Protein AF-A0A921FAZ0-F1 (afdb_monomer_lite)

Foldseek 3Di:
DDDPDDDPPDDFDWDADPPPRDIDGPPDAPDPPPNHGDDDDPDDDPDDDDDDDDPPDPVPPPPVVLVVLLVVLCPDDLVVQDDLLSLVSNCLSVVHDLVVSQVSDPVSVPDDPVVNVVVCVVSCVVCVVSRD

Sequence (132 aa):
DSKKKDRPADLISLTSCPHCFAVIESGSNPCPLCNFEIVVEDKDLEVVDANLNKIDQMSFKTDYRAIQLKKEYAKKEVSELKTLEDFYLYAKSRGYKDSWIKFQHYSLKKLSFPEFYMKLKPLKNKYAEIFK

Structure (mmCIF, N/CA/C/O backbone):
data_AF-A0A921FAZ0-F1
#
_entry.id   AF-A0A921FAZ0-F1
#
loop_
_atom_site.group_PDB
_atom_site.id
_atom_site.type_symbol
_atom_site.label_atom_id
_atom_site.label_alt_id
_atom_site.label_comp_id
_atom_site.label_asym_id
_atom_site.label_entity_id
_atom_site.label_seq_id
_atom_site.pdbx_PDB_ins_code
_atom_site.Cartn_x
_atom_site.Cartn_y
_atom_site.Cartn_z
_atom_site.occupancy
_atom_site.B_iso_or_equiv
_atom_site.auth_seq_id
_atom_site.auth_comp_id
_atom_site.auth_asym_id
_atom_site.auth_atom_id
_atom_site.pdbx_PDB_model_num
ATOM 1 N N . ASP A 1 1 ? -25.642 -23.822 34.645 1.00 38.25 1 ASP A N 1
ATOM 2 C CA . ASP A 1 1 ? -25.669 -22.964 35.848 1.00 38.25 1 ASP A CA 1
ATOM 3 C C . ASP A 1 1 ? -24.749 -21.761 35.703 1.00 38.25 1 ASP A C 1
ATOM 5 O O . ASP A 1 1 ? -23.534 -21.907 35.771 1.00 38.25 1 ASP A O 1
ATOM 9 N N . SER A 1 2 ? -25.306 -20.571 35.461 1.00 43.12 2 SER A N 1
ATOM 10 C CA . SER A 1 2 ? -24.528 -19.323 35.435 1.00 43.12 2 SER A CA 1
ATOM 11 C C . SER A 1 2 ? -24.527 -18.696 36.823 1.00 43.12 2 SER A C 1
ATOM 13 O O . SER A 1 2 ? -25.544 -18.193 37.297 1.00 43.12 2 SER A O 1
ATOM 15 N N . LYS A 1 3 ? -23.370 -18.746 37.481 1.00 45.56 3 LYS A N 1
ATOM 16 C CA . LYS A 1 3 ? -23.134 -18.182 38.811 1.00 45.56 3 LYS A CA 1
ATOM 17 C C . LYS A 1 3 ? -23.212 -16.649 38.721 1.00 45.56 3 LYS A C 1
ATOM 19 O O . LYS A 1 3 ? -22.295 -16.017 38.198 1.00 45.56 3 LYS A O 1
ATOM 24 N N . LYS A 1 4 ? -24.322 -16.054 39.177 1.00 50.50 4 LYS A N 1
ATOM 25 C CA . 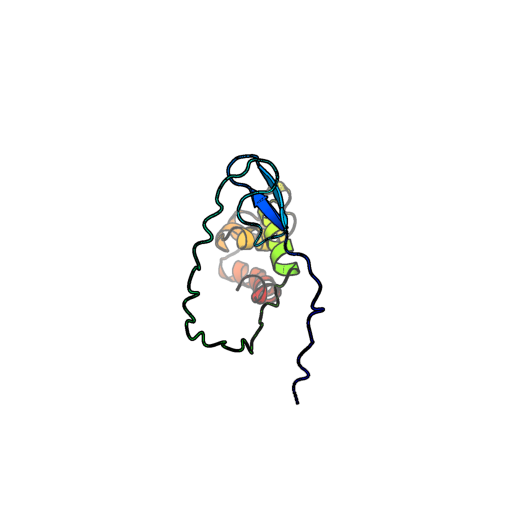LYS A 1 4 ? -24.447 -14.597 39.341 1.00 50.50 4 LYS A CA 1
ATOM 26 C C . LYS A 1 4 ? -23.362 -14.141 40.319 1.00 50.50 4 LYS A C 1
ATOM 28 O O . LYS A 1 4 ? -23.239 -14.680 41.412 1.00 50.50 4 LYS A O 1
ATOM 33 N N . LYS A 1 5 ? -22.523 -13.207 39.877 1.00 50.69 5 LYS A N 1
ATOM 34 C CA . LYS A 1 5 ? -21.472 -12.600 40.692 1.00 50.69 5 LYS A CA 1
ATOM 35 C C . LYS A 1 5 ? -22.133 -11.491 41.506 1.00 50.69 5 LYS A C 1
ATOM 37 O O . LYS A 1 5 ? -22.467 -10.451 40.941 1.00 50.69 5 LYS A O 1
ATOM 42 N N . ASP A 1 6 ? -22.370 -11.746 42.788 1.00 53.03 6 ASP A N 1
ATOM 43 C CA . ASP A 1 6 ? -22.880 -10.738 43.715 1.00 53.03 6 ASP A CA 1
ATOM 44 C C . ASP A 1 6 ? -21.911 -9.549 43.740 1.00 53.03 6 ASP A C 1
ATOM 46 O O . ASP A 1 6 ? -20.7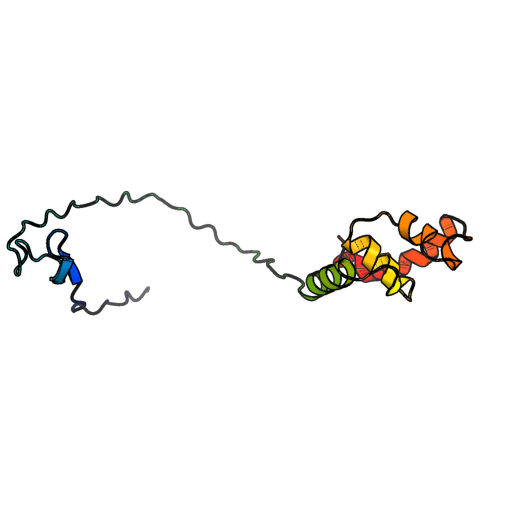09 -9.701 43.980 1.00 53.03 6 ASP A O 1
ATOM 50 N N . ARG A 1 7 ? -22.421 -8.362 43.396 1.00 57.88 7 ARG A N 1
ATOM 51 C CA . ARG A 1 7 ? -21.692 -7.105 43.582 1.00 57.88 7 ARG A CA 1
ATOM 52 C C . ARG A 1 7 ? -21.694 -6.802 45.084 1.00 57.88 7 ARG A C 1
ATOM 54 O O . ARG A 1 7 ? -22.752 -6.939 45.695 1.00 57.88 7 ARG A O 1
ATOM 61 N N . PRO A 1 8 ? -20.557 -6.412 45.684 1.00 51.94 8 PRO A N 1
ATOM 62 C CA . PRO A 1 8 ? -20.538 -6.008 47.085 1.00 51.94 8 PRO A CA 1
ATOM 63 C C . PRO A 1 8 ? -21.496 -4.825 47.275 1.00 51.94 8 PRO A C 1
ATOM 65 O O . PRO A 1 8 ? -21.470 -3.879 46.490 1.00 51.94 8 PRO A O 1
ATOM 68 N N . ALA A 1 9 ? -22.359 -4.922 48.285 1.00 58.56 9 ALA A N 1
ATOM 69 C CA . ALA A 1 9 ? -23.475 -4.011 48.538 1.00 58.56 9 ALA A CA 1
ATOM 70 C C . ALA A 1 9 ? -23.058 -2.607 49.032 1.00 58.56 9 ALA A C 1
ATOM 72 O O . ALA A 1 9 ? -23.915 -1.744 49.165 1.00 58.56 9 ALA A O 1
ATOM 73 N N . ASP A 1 10 ? -21.759 -2.355 49.226 1.00 55.53 10 ASP A N 1
ATOM 74 C CA . ASP A 1 10 ? -21.234 -1.158 49.901 1.00 55.53 10 ASP A CA 1
ATOM 75 C C . ASP A 1 10 ? -20.375 -0.265 48.987 1.00 55.53 10 ASP A C 1
ATOM 77 O O . ASP A 1 10 ? -19.304 0.211 49.365 1.00 55.53 10 ASP A O 1
ATOM 81 N N . LEU A 1 11 ? -20.806 -0.035 47.745 1.00 62.34 11 LEU A N 1
ATOM 82 C CA . LEU A 1 11 ? -20.237 1.048 46.937 1.00 62.34 11 LEU A CA 1
ATOM 83 C C . LEU A 1 11 ? -21.049 2.316 47.198 1.00 62.34 11 LEU A C 1
ATOM 85 O O . LEU A 1 11 ? -22.117 2.500 46.616 1.00 62.34 11 LEU A O 1
ATOM 89 N N . ILE A 1 12 ? -20.52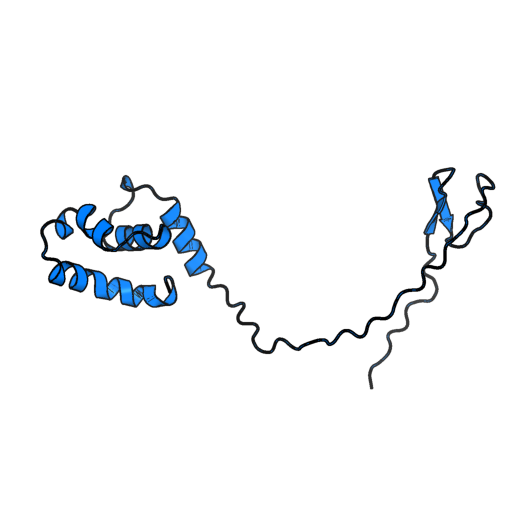9 3.180 48.076 1.00 69.25 12 ILE A N 1
ATOM 90 C CA . ILE A 1 12 ? -21.049 4.538 48.276 1.00 69.25 12 ILE A CA 1
ATOM 91 C C . ILE A 1 12 ? -20.982 5.237 46.919 1.00 69.25 12 ILE A C 1
ATOM 93 O O . ILE A 1 12 ? -19.902 5.506 46.387 1.00 69.25 12 ILE A O 1
ATOM 97 N N . SER A 1 13 ? -22.145 5.474 46.322 1.00 78.69 13 SER A N 1
ATOM 98 C CA . SER A 1 13 ? -22.242 6.297 45.126 1.00 78.69 13 SER A CA 1
ATOM 99 C C . SER A 1 13 ? -22.088 7.753 45.559 1.00 78.69 13 SER A C 1
ATOM 101 O O . SER A 1 13 ? -22.651 8.177 46.567 1.00 78.69 13 SER A O 1
ATOM 103 N N . LEU A 1 14 ? -21.238 8.495 44.850 1.00 85.44 14 LEU A N 1
ATOM 104 C CA . LEU A 1 14 ? -20.973 9.905 45.113 1.00 85.44 14 LEU A CA 1
ATOM 105 C C . LEU A 1 14 ? -21.527 10.735 43.956 1.00 85.44 14 LEU A C 1
ATOM 107 O O . LEU A 1 14 ? -21.283 10.420 42.789 1.00 85.44 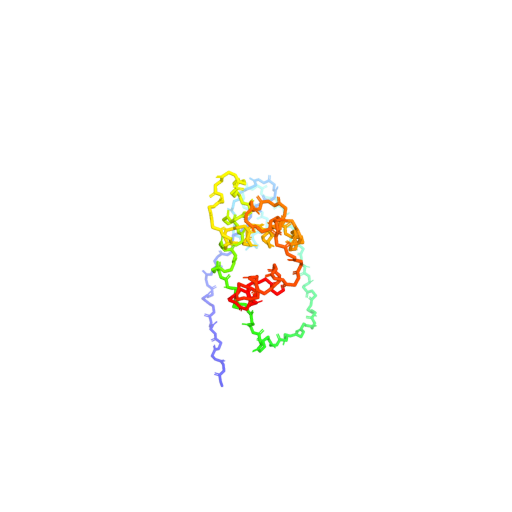14 LEU A O 1
ATOM 111 N N . THR A 1 15 ? -22.226 11.818 44.283 1.00 84.25 15 THR A N 1
ATOM 112 C CA . THR A 1 15 ? -22.775 12.787 43.326 1.00 84.25 15 THR A CA 1
ATOM 113 C C . THR A 1 15 ? -22.236 14.185 43.640 1.00 84.25 15 THR A C 1
ATOM 115 O O . THR A 1 15 ? -21.921 14.501 44.784 1.00 84.25 15 THR A O 1
ATOM 118 N N . SER A 1 16 ? -22.111 15.047 42.630 1.00 88.38 16 SER A N 1
ATOM 119 C CA . SER A 1 16 ? -21.766 16.462 42.825 1.00 88.38 16 SER A CA 1
ATOM 120 C C . SER A 1 16 ? -23.034 17.318 42.910 1.00 88.38 16 SER A C 1
ATOM 122 O O . SER A 1 16 ? -23.941 17.163 42.091 1.00 88.38 16 SER A O 1
ATOM 124 N N . CYS A 1 17 ? -23.110 18.219 43.893 1.00 87.75 17 CYS A N 1
ATOM 125 C CA . CYS A 1 17 ? -24.213 19.174 44.005 1.00 87.75 17 CYS A CA 1
ATOM 126 C C . CYS A 1 17 ? -24.176 20.189 42.842 1.00 87.75 17 CYS A C 1
ATOM 128 O O . CYS A 1 17 ? -23.142 20.824 42.642 1.00 87.75 17 CYS A O 1
ATOM 130 N N . PRO A 1 18 ? -25.286 20.444 42.127 1.00 86.69 18 PRO A N 1
ATOM 131 C CA . PRO A 1 18 ? -25.303 21.382 40.998 1.00 86.69 18 PRO A CA 1
ATOM 132 C C . PRO A 1 18 ? -25.149 22.858 41.405 1.00 86.69 18 PRO A C 1
ATOM 134 O O . PRO A 1 18 ? -24.826 23.687 40.561 1.00 86.69 18 PRO A O 1
ATOM 137 N N . HIS A 1 19 ? -25.387 23.197 42.677 1.00 90.00 19 HIS A N 1
ATOM 138 C CA . HIS A 1 19 ? -25.348 24.578 43.163 1.00 90.00 19 HIS A CA 1
ATOM 139 C C . HIS A 1 19 ? -23.986 24.962 43.762 1.00 90.00 19 HIS A C 1
ATOM 141 O O . HIS A 1 19 ? -23.423 25.994 43.409 1.00 90.00 19 HIS A O 1
ATOM 147 N N . CYS A 1 20 ? -23.438 24.141 44.666 1.00 90.81 20 CYS A N 1
ATOM 148 C CA . CYS A 1 20 ? -22.157 24.424 45.331 1.00 90.81 20 CYS A CA 1
ATOM 149 C C . CYS A 1 20 ? -20.989 23.545 44.862 1.00 90.81 20 CYS A C 1
ATOM 151 O O . CYS A 1 20 ? -19.881 23.706 45.368 1.00 90.81 20 CYS A O 1
ATOM 153 N N . PHE A 1 21 ? -21.223 22.612 43.929 1.00 89.94 21 PHE A N 1
ATOM 154 C CA . PHE A 1 21 ? -20.230 21.690 43.351 1.00 89.94 21 PHE A CA 1
ATOM 155 C C . PHE A 1 21 ? -19.542 20.738 44.336 1.00 89.94 21 PHE A C 1
ATOM 157 O O . PHE A 1 21 ? -18.649 19.982 43.951 1.00 89.94 21 PHE A O 1
ATOM 164 N N . ALA A 1 22 ? -19.974 20.716 45.595 1.00 89.19 22 ALA A N 1
ATOM 165 C CA . ALA A 1 22 ? -19.439 19.797 46.581 1.00 89.19 22 ALA A CA 1
ATOM 166 C C . ALA A 1 22 ? -19.780 18.340 46.237 1.00 89.19 22 ALA A C 1
ATOM 168 O O . ALA A 1 22 ? -20.861 18.043 45.724 1.00 89.19 22 ALA A O 1
ATOM 169 N N . VAL A 1 23 ? -18.847 17.439 46.540 1.00 90.00 23 VAL A N 1
ATOM 170 C CA . VAL A 1 23 ? -19.032 15.991 46.408 1.00 90.00 23 VAL A CA 1
ATOM 171 C C . VAL A 1 23 ? -19.766 15.488 47.649 1.00 90.00 23 VAL A C 1
ATOM 173 O O . VAL A 1 23 ? -19.291 15.688 48.765 1.00 90.00 23 VAL A O 1
ATOM 176 N N . ILE A 1 24 ? -20.925 14.867 47.450 1.00 88.88 24 ILE A N 1
ATOM 177 C CA . ILE A 1 24 ? -21.823 14.373 48.500 1.00 88.88 24 ILE A CA 1
ATOM 178 C C . ILE A 1 24 ? -22.266 12.941 48.179 1.00 88.88 24 ILE A C 1
ATOM 180 O O . ILE A 1 24 ? -22.117 12.472 47.050 1.00 88.88 24 ILE A O 1
ATOM 184 N N . GLU A 1 25 ? -22.816 12.236 49.161 1.00 86.44 25 GLU A N 1
ATOM 185 C CA . GLU A 1 25 ? -23.387 10.904 48.942 1.00 86.44 25 GLU A CA 1
ATOM 186 C C . GLU A 1 25 ? -24.602 10.987 48.006 1.00 86.44 25 GLU A C 1
ATOM 188 O O . GLU A 1 25 ? -25.468 11.860 48.148 1.00 86.44 25 GLU A O 1
ATOM 193 N N . SER A 1 26 ? -24.665 10.096 47.018 1.00 79.19 26 SER A N 1
ATOM 194 C CA . SER A 1 26 ? -25.782 10.021 46.081 1.00 79.19 26 SER A CA 1
ATOM 195 C C . SER A 1 26 ? -27.083 9.715 46.833 1.00 79.19 26 SER A C 1
ATOM 197 O O . SER A 1 26 ? -27.136 8.801 47.649 1.00 79.19 26 SER A O 1
ATOM 199 N N . GLY A 1 27 ? -28.139 10.488 46.561 1.00 76.56 27 GLY A N 1
ATOM 200 C CA . GLY A 1 27 ? -29.431 10.390 47.256 1.00 76.56 27 GLY A CA 1
ATOM 201 C C . GLY A 1 27 ? -29.606 11.366 48.425 1.00 76.56 27 GLY A C 1
ATOM 202 O O . GLY A 1 27 ? -30.711 11.479 48.951 1.00 76.56 27 GLY A O 1
ATOM 203 N N . SER A 1 28 ? -28.565 12.118 48.805 1.00 77.19 28 SER A N 1
ATOM 204 C CA . SER A 1 28 ? -28.700 13.198 49.790 1.00 77.19 28 SER A CA 1
ATOM 205 C C . SER A 1 28 ? -29.443 14.404 49.194 1.00 77.19 28 SER A C 1
ATOM 207 O O . SER A 1 28 ? -28.926 15.140 48.354 1.00 77.19 28 SER A O 1
ATOM 209 N N . ASN A 1 29 ? -30.691 14.593 49.626 1.00 80.62 29 ASN A N 1
ATOM 210 C CA . ASN A 1 29 ? -31.530 15.738 49.287 1.00 80.62 29 ASN A CA 1
ATOM 211 C C . ASN A 1 29 ? -32.284 16.195 50.554 1.00 80.62 29 ASN A C 1
ATOM 213 O O . ASN A 1 29 ? -33.008 15.376 51.127 1.00 80.62 29 ASN A O 1
ATOM 217 N N . PRO A 1 30 ? -32.132 17.453 51.017 1.00 85.31 30 PRO A N 1
ATOM 218 C CA . PRO A 1 30 ? -31.352 18.556 50.433 1.00 85.31 30 PRO A CA 1
ATOM 219 C C . PRO A 1 30 ? -29.832 18.397 50.594 1.00 85.31 30 PRO A C 1
ATOM 221 O O . PRO A 1 30 ? -29.353 17.623 51.421 1.00 85.31 30 PRO A O 1
ATOM 224 N N . CYS A 1 31 ? -29.055 19.147 49.803 1.00 87.75 31 CYS A N 1
ATOM 225 C CA . CYS A 1 31 ? -27.593 19.160 49.908 1.00 87.75 31 CYS A CA 1
ATOM 226 C C . CYS A 1 31 ? -27.153 19.566 51.332 1.00 87.75 31 CYS A C 1
ATOM 228 O O . CYS A 1 31 ? -27.490 20.669 51.761 1.00 87.75 31 CYS A O 1
ATOM 230 N N . PRO A 1 32 ? -26.318 18.779 52.036 1.00 87.12 32 PRO A N 1
ATOM 231 C CA . PRO A 1 32 ? -25.941 19.065 53.425 1.00 87.12 32 PRO A CA 1
ATOM 232 C C . PRO A 1 32 ? -25.074 20.323 53.600 1.00 87.12 32 PRO A C 1
ATOM 234 O O . PRO A 1 32 ? -24.888 20.789 54.719 1.00 87.12 32 PRO A O 1
ATOM 237 N N . LEU A 1 33 ? -24.516 20.869 52.513 1.00 89.62 33 LEU A N 1
ATOM 238 C CA . LEU A 1 33 ? -23.579 21.997 52.561 1.00 89.62 33 LEU A CA 1
ATOM 239 C C . LEU A 1 33 ? -24.201 23.332 52.145 1.00 89.62 33 LEU A C 1
ATOM 241 O O . LEU A 1 33 ? -23.834 24.367 52.690 1.00 89.62 33 LEU A O 1
ATOM 245 N N . CYS A 1 34 ? -25.115 23.329 51.172 1.00 89.50 34 CYS A N 1
ATOM 246 C CA . CYS A 1 34 ? -25.759 24.554 50.679 1.00 89.50 34 CYS A CA 1
ATOM 247 C C . CYS A 1 34 ? -27.288 24.525 50.756 1.00 89.50 34 CYS A C 1
ATOM 249 O O . CYS A 1 34 ? -27.933 25.487 50.352 1.00 89.50 34 CYS A O 1
ATOM 251 N N . ASN A 1 35 ? -27.857 23.431 51.268 1.00 88.56 35 ASN A N 1
ATOM 252 C CA . ASN A 1 35 ? -29.289 23.231 51.467 1.00 88.56 35 ASN A CA 1
ATOM 253 C C . ASN A 1 35 ? -30.146 23.300 50.188 1.00 88.56 35 ASN A C 1
ATOM 255 O O . ASN A 1 35 ? -31.358 23.474 50.263 1.00 88.56 35 ASN A O 1
ATOM 259 N N . PHE A 1 36 ? -29.517 23.156 49.018 1.00 88.75 36 PHE A N 1
ATOM 260 C CA . PHE A 1 36 ? -30.186 23.120 47.720 1.00 88.75 36 PHE A CA 1
ATOM 261 C C . PHE A 1 36 ? -30.924 21.790 47.508 1.00 88.75 36 PHE A C 1
ATOM 263 O O . PHE A 1 36 ? -30.357 20.726 47.774 1.00 88.75 36 PHE A O 1
ATOM 270 N N . GLU A 1 37 ? -32.157 21.846 47.001 1.00 86.50 37 GLU A N 1
ATOM 271 C CA . GLU A 1 37 ? -32.968 20.665 46.686 1.00 86.50 37 GLU A CA 1
ATOM 272 C C . GLU A 1 37 ? -32.505 20.014 45.375 1.00 86.50 37 GLU A C 1
ATOM 274 O O . GLU A 1 37 ? -32.567 20.612 44.301 1.00 86.50 37 GLU A O 1
ATOM 279 N N . ILE A 1 38 ? -32.018 18.774 45.452 1.00 82.88 38 ILE A N 1
ATOM 280 C CA . ILE A 1 38 ? -31.509 18.032 44.293 1.00 82.88 38 ILE A CA 1
ATOM 281 C C . ILE A 1 38 ? -32.634 17.166 43.729 1.00 82.88 38 ILE A C 1
ATOM 283 O O . ILE A 1 38 ? -32.929 16.091 44.248 1.00 82.88 38 ILE A O 1
ATOM 287 N N . VAL A 1 39 ? -33.252 17.627 42.643 1.00 77.19 39 VAL A N 1
ATOM 288 C CA . VAL A 1 39 ? -34.229 16.840 41.884 1.00 77.19 39 VAL A CA 1
ATOM 289 C C . VAL A 1 39 ? -33.476 15.827 41.021 1.00 77.19 39 VAL A C 1
ATOM 291 O O . VAL A 1 39 ? -32.755 16.202 40.097 1.00 77.19 39 VAL A O 1
ATOM 294 N N . VAL A 1 40 ? -33.612 14.540 41.341 1.00 69.88 40 VAL A N 1
ATOM 295 C CA . VAL A 1 40 ? -33.143 13.451 40.478 1.00 69.88 40 VAL A CA 1
ATOM 296 C C . VAL A 1 40 ? -34.295 13.091 39.550 1.00 69.88 40 VAL A C 1
ATOM 298 O O . VAL A 1 40 ? -35.328 12.611 40.002 1.00 69.88 40 VAL A O 1
ATOM 301 N N . GLU A 1 41 ? -34.141 13.371 38.259 1.00 68.50 41 GLU A N 1
ATOM 302 C CA . GLU A 1 41 ? -35.055 12.852 37.246 1.00 68.50 41 GLU A CA 1
ATOM 303 C C . GLU A 1 41 ? -34.754 11.365 37.044 1.00 68.50 41 GLU A C 1
ATOM 305 O O . GLU A 1 41 ? -33.674 11.005 36.560 1.00 68.50 41 GLU A O 1
ATOM 310 N N . ASP A 1 42 ? -35.700 10.505 37.418 1.00 64.00 42 ASP A N 1
ATOM 311 C CA . ASP A 1 42 ? -35.660 9.089 37.072 1.00 64.00 42 ASP A CA 1
ATOM 312 C C . ASP A 1 42 ? -35.766 8.969 35.550 1.00 64.00 42 ASP A C 1
ATOM 314 O O . ASP A 1 42 ? -36.827 9.121 34.945 1.00 64.00 42 ASP A O 1
ATOM 318 N N . LYS A 1 43 ? -34.622 8.760 34.899 1.00 64.44 43 LYS A N 1
ATOM 319 C CA . LYS A 1 43 ? -34.585 8.443 33.475 1.00 64.44 43 LYS A CA 1
ATOM 320 C C . LYS A 1 43 ? -34.956 6.979 33.326 1.00 64.44 43 LYS A C 1
ATOM 322 O O . LYS A 1 43 ? -34.108 6.109 33.532 1.00 64.44 43 LYS A O 1
ATOM 327 N N . ASP A 1 44 ? -36.204 6.725 32.954 1.00 64.50 44 ASP A N 1
ATOM 328 C CA . ASP A 1 44 ? -36.634 5.404 32.516 1.00 64.50 44 ASP A CA 1
ATOM 329 C C . ASP A 1 44 ? -35.743 4.959 31.349 1.00 64.50 44 ASP A C 1
ATOM 331 O O . ASP A 1 44 ? -35.707 5.567 30.276 1.00 64.50 44 ASP A O 1
ATOM 335 N N . LEU A 1 45 ? -34.945 3.919 31.587 1.00 70.81 45 LEU A N 1
ATOM 336 C CA . LEU A 1 45 ? -34.110 3.319 30.557 1.00 70.81 45 LEU A CA 1
ATOM 337 C C . LEU A 1 45 ? -35.019 2.515 29.627 1.00 70.81 45 LEU A C 1
ATOM 339 O O . LEU A 1 45 ? -35.534 1.468 30.019 1.00 70.81 45 LEU A O 1
ATOM 343 N N . GLU A 1 46 ? -35.195 2.976 28.389 1.00 73.44 46 GLU A N 1
ATOM 344 C CA . GLU A 1 46 ? -35.845 2.175 27.351 1.00 73.44 46 GLU A CA 1
ATOM 345 C C . GLU A 1 46 ? -35.033 0.895 27.105 1.00 73.44 46 GLU A C 1
ATOM 347 O O . GLU A 1 46 ? -33.901 0.919 26.611 1.00 73.44 46 GLU A O 1
ATOM 352 N N . VAL A 1 47 ? -35.613 -0.247 27.472 1.00 72.19 47 VAL A N 1
ATOM 353 C CA . VAL A 1 47 ? -35.038 -1.564 27.202 1.00 72.19 47 VAL A CA 1
ATOM 354 C C . VAL A 1 47 ? -35.396 -1.941 25.769 1.00 72.19 47 VAL A C 1
ATOM 356 O O . VAL A 1 47 ? -36.522 -2.337 25.482 1.00 72.19 47 VAL A O 1
ATOM 359 N N . VAL A 1 48 ? -34.433 -1.795 24.861 1.00 76.94 48 VAL A N 1
ATOM 360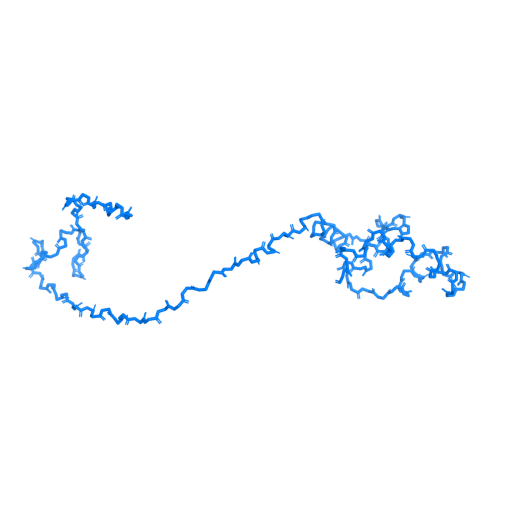 C CA . VAL A 1 48 ? -34.584 -2.184 23.454 1.00 76.94 48 VAL A CA 1
ATOM 361 C C . VAL A 1 48 ? -34.036 -3.596 23.261 1.00 76.94 48 VAL A C 1
ATOM 363 O O . VAL A 1 48 ? -32.901 -3.882 23.649 1.00 76.94 48 VAL A O 1
ATOM 366 N N . ASP A 1 49 ? -34.816 -4.475 22.630 1.00 75.88 49 ASP A N 1
ATOM 367 C CA . ASP A 1 49 ? -34.357 -5.814 22.258 1.00 75.88 49 ASP A CA 1
ATOM 368 C C . ASP A 1 49 ? -33.245 -5.724 21.203 1.00 75.88 49 ASP A C 1
ATOM 370 O O . ASP A 1 49 ? -33.471 -5.393 20.036 1.00 75.88 49 ASP A O 1
ATOM 374 N N . ALA A 1 50 ? -32.016 -6.029 21.618 1.00 73.25 50 ALA A N 1
ATOM 375 C CA . ALA A 1 50 ? -30.848 -6.073 20.750 1.00 73.25 50 ALA A CA 1
ATOM 376 C C . ALA A 1 50 ? -30.429 -7.527 20.494 1.00 73.25 50 ALA A C 1
ATOM 378 O O . ALA A 1 50 ? -30.048 -8.260 21.407 1.00 73.25 50 ALA A O 1
ATOM 379 N N . ASN A 1 51 ? -30.449 -7.941 19.226 1.00 72.75 51 ASN A N 1
ATOM 380 C CA . ASN A 1 51 ? -29.977 -9.261 18.818 1.00 72.75 51 ASN A CA 1
ATOM 381 C C . ASN A 1 51 ? -28.448 -9.258 18.662 1.00 72.75 51 ASN A C 1
ATOM 383 O O . ASN A 1 51 ? -27.898 -8.600 17.776 1.00 72.75 51 ASN A O 1
ATOM 387 N N . LEU A 1 52 ? -27.754 -10.010 19.519 1.00 73.56 52 LEU A N 1
ATOM 388 C CA . LEU A 1 52 ? -26.308 -10.218 19.429 1.00 73.56 52 LEU A CA 1
ATOM 389 C C . LEU A 1 52 ? -25.997 -11.291 18.380 1.00 73.56 52 LEU A C 1
ATOM 391 O O . LEU A 1 52 ? -26.218 -12.479 18.605 1.00 73.56 52 LEU A O 1
ATOM 395 N N . ASN A 1 53 ? -25.438 -10.878 17.245 1.00 75.31 53 ASN A N 1
ATOM 396 C CA . ASN A 1 53 ? -24.960 -11.804 16.222 1.00 75.31 53 ASN A CA 1
ATOM 397 C C . ASN A 1 53 ? -23.519 -12.233 16.513 1.00 75.31 53 ASN A C 1
ATOM 399 O O . ASN A 1 53 ? -22.622 -11.404 16.683 1.00 75.31 53 ASN A O 1
ATOM 403 N N . LYS A 1 54 ? -23.288 -13.546 16.540 1.00 71.81 54 LYS A N 1
ATOM 404 C CA . LYS A 1 54 ? -21.958 -14.128 16.715 1.00 71.81 54 LYS A CA 1
ATOM 405 C C . LYS A 1 54 ? -21.162 -13.986 15.418 1.00 71.81 54 LYS A C 1
ATOM 407 O O . LYS A 1 54 ? -21.560 -14.489 14.372 1.00 71.81 54 LYS A O 1
ATOM 412 N N . ILE A 1 55 ? -20.024 -13.302 15.484 1.00 71.06 55 ILE A N 1
ATOM 413 C CA . ILE A 1 55 ? -19.107 -13.175 14.349 1.00 71.06 55 ILE A CA 1
ATOM 414 C C . ILE A 1 55 ? -18.210 -14.421 14.335 1.00 71.06 55 ILE A C 1
ATOM 416 O O . ILE A 1 55 ? -17.177 -14.457 14.998 1.00 71.06 55 ILE A O 1
ATOM 420 N N . ASP A 1 56 ? -18.616 -15.461 13.602 1.00 65.94 56 ASP A N 1
ATOM 421 C CA . ASP A 1 56 ? -17.867 -16.729 13.509 1.00 65.94 56 ASP A CA 1
ATOM 422 C C . ASP A 1 56 ? -16.623 -16.643 12.603 1.00 65.94 56 ASP A C 1
ATOM 424 O O . ASP A 1 56 ? -15.714 -17.467 12.700 1.00 65.94 56 ASP A O 1
ATOM 428 N N . GLN A 1 57 ? -16.526 -15.615 11.755 1.00 60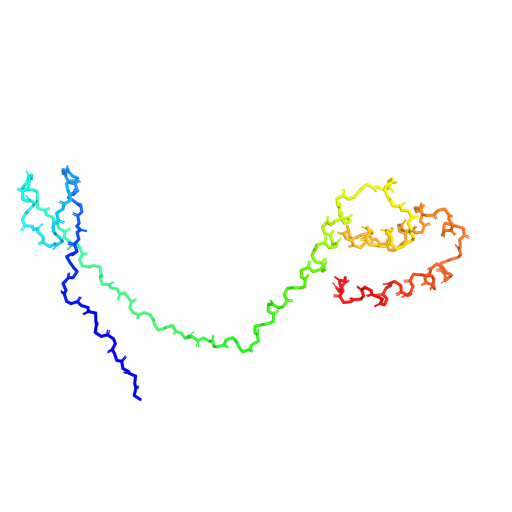.44 57 GLN A N 1
ATOM 429 C CA . GLN A 1 57 ? -15.351 -15.351 10.925 1.00 60.44 57 GLN A CA 1
ATOM 430 C C . GLN A 1 57 ? -14.728 -14.017 11.293 1.00 60.44 57 GLN A C 1
ATOM 432 O O . GLN A 1 57 ? -14.878 -12.996 10.627 1.00 60.44 57 GLN A O 1
ATOM 437 N N . MET A 1 58 ? -13.950 -14.052 12.364 1.00 56.72 58 MET A N 1
ATOM 438 C CA . MET A 1 58 ? -13.003 -13.001 12.680 1.00 56.72 58 MET A CA 1
ATOM 439 C C . MET A 1 58 ? -11.803 -13.114 11.723 1.00 56.72 58 MET A C 1
ATOM 441 O O . MET A 1 58 ? -10.689 -13.439 12.124 1.00 56.72 58 MET A O 1
ATOM 445 N N . SER A 1 59 ? -12.006 -12.862 10.426 1.00 57.50 59 SER A N 1
ATOM 446 C CA . SER A 1 59 ? -10.909 -12.748 9.457 1.00 57.50 59 SER A CA 1
ATOM 447 C C . SER A 1 59 ? -10.184 -11.402 9.587 1.00 57.50 59 SER A C 1
ATOM 449 O O . SER A 1 59 ? -9.701 -10.859 8.599 1.00 57.50 59 SER A O 1
ATOM 451 N N . PHE A 1 60 ? -10.037 -10.866 10.805 1.00 58.31 60 PHE A N 1
ATOM 452 C CA . PHE A 1 60 ? -9.118 -9.761 11.100 1.00 58.31 60 PHE A CA 1
ATOM 453 C C . PHE A 1 60 ? -7.662 -10.256 11.125 1.00 58.31 60 PHE A C 1
ATOM 455 O O . PHE A 1 60 ? -6.853 -9.819 11.942 1.00 58.31 60 PHE A O 1
ATOM 462 N N . LYS A 1 61 ? -7.295 -11.186 10.231 1.00 61.75 61 LYS A N 1
ATOM 463 C CA . LYS A 1 61 ? -5.890 -11.471 9.937 1.00 61.75 61 LYS A CA 1
ATOM 464 C C . LYS A 1 61 ? -5.378 -10.339 9.062 1.00 61.75 61 LYS A C 1
ATOM 466 O O . LYS A 1 61 ? -5.270 -10.453 7.846 1.00 61.75 61 LYS A O 1
ATOM 471 N N . THR A 1 62 ? -5.103 -9.221 9.710 1.00 68.94 62 THR A N 1
ATOM 472 C CA . THR A 1 62 ? -4.411 -8.103 9.094 1.00 68.94 62 THR A CA 1
ATOM 473 C C . THR A 1 62 ? -2.982 -8.552 8.810 1.00 68.94 62 THR A C 1
ATOM 475 O O . THR A 1 62 ? -2.201 -8.764 9.738 1.00 68.94 62 THR A O 1
ATOM 478 N N . ASP A 1 63 ? -2.628 -8.732 7.537 1.00 79.25 63 ASP A N 1
ATOM 479 C CA . ASP A 1 63 ? -1.243 -9.004 7.162 1.00 79.25 63 ASP A CA 1
ATOM 480 C C . ASP A 1 63 ? -0.414 -7.723 7.332 1.00 79.25 63 ASP A C 1
ATOM 482 O O . ASP A 1 63 ? -0.290 -6.880 6.437 1.00 79.25 63 ASP A O 1
ATOM 486 N N . TYR A 1 64 ? 0.144 -7.557 8.530 1.00 82.00 64 TYR A N 1
ATOM 487 C CA . TYR A 1 64 ? 0.985 -6.415 8.871 1.00 82.00 64 TYR A CA 1
ATOM 488 C C . TYR A 1 64 ? 2.209 -6.296 7.954 1.00 82.00 64 TYR A C 1
ATOM 490 O O . TYR A 1 64 ? 2.661 -5.175 7.715 1.00 82.00 64 TYR A O 1
ATOM 498 N N . ARG A 1 65 ? 2.705 -7.403 7.376 1.00 83.25 65 ARG A N 1
ATOM 499 C CA . ARG A 1 65 ? 3.819 -7.360 6.414 1.00 83.25 65 ARG A CA 1
ATOM 500 C C . ARG A 1 65 ? 3.383 -6.672 5.129 1.00 83.25 65 ARG A C 1
ATOM 502 O O . ARG A 1 65 ? 4.084 -5.783 4.654 1.00 83.25 65 ARG A O 1
ATOM 509 N N . ALA A 1 66 ? 2.202 -7.012 4.612 1.00 84.50 66 ALA A N 1
ATOM 510 C CA . ALA A 1 66 ? 1.623 -6.355 3.442 1.00 84.50 66 ALA A CA 1
ATOM 511 C C . ALA A 1 66 ? 1.434 -4.845 3.671 1.00 84.50 66 ALA A C 1
ATOM 513 O O . ALA A 1 66 ? 1.776 -4.034 2.808 1.00 84.50 66 ALA A O 1
ATOM 514 N N . ILE A 1 67 ? 0.933 -4.455 4.849 1.00 85.69 67 ILE A N 1
ATOM 515 C CA . ILE A 1 67 ? 0.743 -3.041 5.214 1.00 85.69 67 ILE A CA 1
ATOM 516 C C . ILE A 1 67 ? 2.080 -2.306 5.292 1.00 85.69 67 ILE A C 1
ATOM 518 O O . ILE A 1 67 ? 2.210 -1.205 4.751 1.00 85.69 67 ILE A O 1
ATOM 522 N N . GLN A 1 68 ? 3.065 -2.890 5.972 1.00 89.25 68 GLN A N 1
ATOM 523 C CA . GLN A 1 68 ? 4.373 -2.271 6.153 1.00 89.25 68 GLN A CA 1
ATOM 524 C C . GLN A 1 68 ? 5.083 -2.091 4.812 1.00 89.25 68 GLN A C 1
ATOM 526 O O . GLN A 1 68 ? 5.569 -1.000 4.526 1.00 89.25 68 GLN A O 1
ATOM 531 N N . LEU A 1 69 ? 5.038 -3.109 3.955 1.00 90.19 69 LEU A N 1
ATOM 532 C CA . LEU A 1 69 ? 5.652 -3.087 2.634 1.00 90.19 69 LEU A CA 1
ATOM 533 C C . LEU A 1 69 ? 4.978 -2.051 1.717 1.00 90.19 69 LEU A C 1
ATOM 535 O O . LEU A 1 69 ? 5.663 -1.254 1.079 1.00 90.19 69 LEU A O 1
ATOM 539 N N . LYS A 1 70 ? 3.639 -1.951 1.724 1.00 90.31 70 LYS A N 1
ATOM 540 C CA . LYS A 1 70 ? 2.920 -0.873 1.015 1.00 90.31 70 LYS A CA 1
ATOM 541 C C . LYS A 1 70 ? 3.342 0.514 1.509 1.00 90.31 70 LYS A C 1
ATOM 543 O O . LYS A 1 70 ? 3.638 1.382 0.692 1.00 90.31 70 LYS A O 1
ATOM 548 N N . LYS A 1 71 ? 3.402 0.723 2.829 1.00 92.38 71 LYS A N 1
ATOM 549 C CA . LYS A 1 71 ? 3.793 2.013 3.426 1.00 92.38 71 LYS A CA 1
ATOM 550 C C . LYS A 1 71 ? 5.237 2.390 3.113 1.00 92.38 71 LYS A C 1
ATOM 552 O O . LYS A 1 71 ? 5.501 3.557 2.838 1.00 92.38 71 LYS A O 1
ATOM 557 N N . GLU A 1 72 ? 6.149 1.427 3.169 1.00 93.62 72 GLU A N 1
ATOM 558 C CA . GLU A 1 72 ? 7.566 1.641 2.885 1.00 93.62 72 GLU A CA 1
ATOM 559 C C . GLU A 1 72 ? 7.751 2.144 1.450 1.00 93.62 72 GLU A C 1
ATOM 561 O O . GLU A 1 72 ? 8.257 3.243 1.238 1.00 93.62 72 GLU A O 1
ATOM 566 N N . TYR A 1 73 ? 7.246 1.401 0.462 1.00 94.06 73 TYR A N 1
ATOM 567 C CA . TYR A 1 73 ? 7.406 1.767 -0.946 1.00 94.06 73 TYR A CA 1
ATOM 568 C C . TYR A 1 73 ? 6.561 2.972 -1.370 1.00 94.06 73 TYR A C 1
ATOM 570 O O . TYR A 1 73 ? 6.918 3.648 -2.329 1.00 94.06 73 TYR A O 1
ATOM 578 N N . ALA A 1 74 ? 5.468 3.283 -0.668 1.00 91.75 74 ALA A N 1
ATOM 579 C CA . ALA A 1 74 ? 4.724 4.515 -0.918 1.00 91.75 74 ALA A CA 1
ATOM 580 C C . ALA A 1 74 ? 5.563 5.762 -0.586 1.00 91.75 74 ALA A C 1
ATOM 582 O O . ALA A 1 74 ? 5.463 6.762 -1.297 1.00 91.75 74 ALA A O 1
ATOM 583 N N . LYS A 1 75 ? 6.406 5.694 0.454 1.00 93.25 75 LYS A N 1
ATOM 584 C CA . LYS A 1 75 ? 7.238 6.815 0.922 1.00 93.25 75 LYS A CA 1
ATOM 585 C C . LYS A 1 75 ? 8.563 6.969 0.182 1.00 93.25 75 LYS A C 1
ATOM 587 O O . LYS A 1 75 ? 9.086 8.075 0.174 1.00 93.25 75 LYS A O 1
ATOM 592 N N . LYS A 1 76 ? 9.086 5.894 -0.416 1.00 94.38 76 LYS A N 1
ATOM 593 C CA . LYS A 1 76 ? 10.350 5.935 -1.164 1.00 94.38 76 LYS A CA 1
ATOM 594 C C . LYS A 1 76 ? 10.315 6.958 -2.296 1.00 94.38 76 LYS A C 1
ATOM 596 O O . LYS A 1 76 ? 9.251 7.273 -2.845 1.00 94.38 76 LYS A O 1
ATOM 601 N N . GLU A 1 77 ? 11.488 7.432 -2.681 1.00 93.69 77 GLU A N 1
ATOM 602 C CA . GLU A 1 77 ? 11.666 8.211 -3.903 1.00 93.69 77 GLU A CA 1
ATOM 603 C C . GLU A 1 77 ? 12.051 7.316 -5.082 1.00 93.69 77 GLU A C 1
ATOM 605 O O . GLU A 1 77 ? 12.552 6.206 -4.923 1.00 93.69 77 GLU A O 1
ATOM 610 N N . VAL A 1 78 ? 11.821 7.801 -6.304 1.00 90.38 78 VAL A N 1
ATOM 611 C CA . VAL A 1 78 ? 12.140 7.042 -7.525 1.00 90.38 78 VAL A CA 1
ATOM 612 C C . VAL A 1 78 ? 13.649 6.789 -7.660 1.00 90.38 78 VAL A C 1
ATOM 614 O O . VAL A 1 78 ? 14.051 5.768 -8.210 1.00 90.38 78 VAL A O 1
ATOM 617 N N . SER A 1 79 ? 14.476 7.696 -7.136 1.00 91.50 79 SER A N 1
ATOM 618 C CA . SER A 1 79 ? 15.942 7.609 -7.079 1.00 91.50 79 SER A CA 1
ATOM 619 C C . SER A 1 79 ? 16.454 6.469 -6.190 1.00 91.50 79 SER A C 1
ATOM 621 O O . SER A 1 79 ? 17.556 5.968 -6.406 1.00 91.50 79 SER A O 1
ATOM 623 N N . GLU A 1 80 ? 15.660 6.033 -5.211 1.00 92.19 80 GLU A N 1
ATOM 624 C CA . GLU A 1 80 ? 16.020 4.970 -4.266 1.00 92.19 80 GLU A CA 1
ATOM 625 C C . GLU A 1 80 ? 15.758 3.564 -4.829 1.00 92.19 80 GLU A C 1
ATOM 627 O O . GLU A 1 80 ? 16.213 2.568 -4.261 1.00 92.19 80 GLU A O 1
ATOM 632 N N . LEU A 1 81 ? 15.031 3.470 -5.948 1.00 92.88 81 LEU A N 1
ATOM 633 C CA . LEU A 1 81 ? 14.645 2.212 -6.583 1.00 92.88 81 LEU A CA 1
ATOM 634 C C . LEU A 1 81 ? 15.819 1.659 -7.399 1.00 92.88 81 LEU A C 1
ATOM 636 O O . LEU A 1 81 ? 16.256 2.270 -8.377 1.00 92.88 81 LEU A O 1
ATOM 640 N N . LYS A 1 82 ? 16.325 0.481 -7.016 1.00 90.44 82 LYS A N 1
ATOM 641 C CA . LYS A 1 82 ? 17.509 -0.128 -7.650 1.00 90.44 82 LYS A CA 1
ATOM 642 C C . LYS A 1 82 ? 17.149 -1.337 -8.493 1.00 90.44 82 LYS A C 1
ATOM 644 O O . LYS A 1 82 ? 17.714 -1.546 -9.565 1.00 90.44 82 LYS A O 1
ATOM 649 N N . THR A 1 83 ? 16.226 -2.149 -8.000 1.00 93.38 83 THR A N 1
ATOM 650 C CA . THR A 1 83 ? 15.865 -3.423 -8.614 1.00 93.38 83 THR A CA 1
ATOM 651 C C . THR A 1 83 ? 14.517 -3.337 -9.313 1.00 93.38 83 THR A C 1
ATOM 653 O O . THR A 1 83 ? 13.661 -2.522 -8.981 1.00 93.38 83 THR A O 1
ATOM 656 N N . LEU A 1 84 ? 14.292 -4.230 -10.278 1.00 92.38 84 LEU A N 1
ATOM 657 C CA . LEU A 1 84 ? 12.998 -4.361 -10.952 1.00 92.38 84 LEU A CA 1
ATOM 658 C C . LEU A 1 84 ? 11.860 -4.655 -9.959 1.00 92.38 84 LEU A C 1
ATOM 660 O O . LEU A 1 84 ? 10.733 -4.202 -10.155 1.00 92.38 84 LEU A O 1
ATOM 664 N N . GLU A 1 85 ? 12.170 -5.377 -8.884 1.00 94.12 85 GLU A N 1
ATOM 665 C CA . GLU A 1 85 ? 11.248 -5.642 -7.786 1.00 94.12 85 GLU A CA 1
ATOM 666 C C . GLU A 1 85 ? 10.863 -4.363 -7.034 1.00 94.12 85 GLU A C 1
ATOM 668 O O . GLU A 1 85 ? 9.673 -4.148 -6.806 1.00 94.12 85 GLU A O 1
ATOM 673 N N . ASP A 1 86 ? 11.818 -3.467 -6.764 1.00 94.19 86 ASP A N 1
ATOM 674 C CA . ASP A 1 86 ? 11.538 -2.171 -6.134 1.00 94.19 86 ASP A CA 1
ATOM 675 C C . ASP A 1 86 ? 10.564 -1.341 -6.975 1.00 94.19 86 ASP A C 1
ATOM 677 O O . ASP A 1 86 ? 9.579 -0.820 -6.452 1.00 94.19 86 ASP A O 1
ATOM 681 N N . PHE A 1 87 ? 10.789 -1.262 -8.293 1.00 94.75 87 PHE A N 1
ATOM 682 C CA . PHE A 1 87 ? 9.880 -0.547 -9.196 1.00 94.75 87 PHE A CA 1
ATOM 683 C C . PHE A 1 87 ? 8.482 -1.168 -9.226 1.00 94.75 87 PHE A C 1
ATOM 685 O O . PHE A 1 87 ? 7.492 -0.441 -9.316 1.00 94.75 87 PHE A O 1
ATOM 692 N N . TYR A 1 88 ? 8.384 -2.496 -9.140 1.00 95.00 88 TYR A N 1
ATOM 693 C CA . TYR A 1 88 ? 7.098 -3.182 -9.070 1.00 95.00 88 TYR A CA 1
ATOM 694 C C . TYR A 1 88 ? 6.350 -2.859 -7.774 1.00 95.00 88 TYR A C 1
ATOM 696 O O . TYR A 1 88 ? 5.190 -2.448 -7.822 1.00 95.00 88 TYR A O 1
ATOM 704 N N . LEU A 1 89 ? 7.016 -2.991 -6.626 1.00 95.19 89 LEU A N 1
ATOM 705 C CA . LEU A 1 89 ? 6.428 -2.716 -5.315 1.00 95.19 89 LEU A CA 1
ATOM 706 C C . LEU A 1 89 ? 6.035 -1.246 -5.163 1.00 95.19 89 LEU A C 1
ATOM 708 O O . LEU A 1 89 ? 4.955 -0.949 -4.653 1.00 95.19 89 LEU A O 1
ATOM 712 N N . TYR A 1 90 ? 6.863 -0.339 -5.675 1.00 95.50 90 TYR A N 1
ATOM 713 C CA . TYR A 1 90 ? 6.583 1.091 -5.750 1.00 95.50 90 TYR A CA 1
ATOM 714 C C . TYR A 1 90 ? 5.364 1.416 -6.615 1.00 95.50 90 TYR A C 1
ATOM 716 O O . TYR A 1 90 ? 4.476 2.161 -6.203 1.00 95.50 90 TYR A O 1
ATOM 724 N N . ALA A 1 91 ? 5.291 0.836 -7.815 1.00 95.00 91 ALA A N 1
ATOM 725 C CA . ALA A 1 91 ? 4.156 1.053 -8.698 1.00 95.00 91 ALA A CA 1
ATOM 726 C C . ALA A 1 91 ? 2.859 0.549 -8.054 1.00 95.00 91 ALA A C 1
ATOM 728 O O . ALA A 1 91 ? 1.851 1.253 -8.064 1.00 95.00 91 ALA A O 1
ATOM 729 N N . LYS A 1 92 ? 2.879 -0.643 -7.450 1.00 94.62 92 LYS A N 1
ATOM 730 C CA . LYS A 1 92 ? 1.685 -1.236 -6.837 1.00 94.62 92 LYS A CA 1
ATOM 731 C C . LYS A 1 92 ? 1.258 -0.554 -5.545 1.00 94.62 92 LYS A C 1
ATOM 733 O O . LYS A 1 92 ? 0.059 -0.389 -5.340 1.00 94.62 92 LYS A O 1
ATOM 738 N N . SER A 1 93 ? 2.194 -0.107 -4.710 1.00 93.88 93 SER A N 1
ATOM 739 C CA . SER A 1 93 ? 1.863 0.644 -3.492 1.00 93.88 93 SER A CA 1
ATOM 740 C C . SER A 1 93 ? 1.198 1.991 -3.793 1.00 93.88 93 SER A C 1
ATOM 742 O O . SER A 1 93 ? 0.374 2.442 -3.001 1.00 93.88 93 SER A O 1
ATOM 744 N N . ARG A 1 94 ? 1.501 2.599 -4.950 1.00 92.88 94 ARG A N 1
ATOM 745 C CA . ARG A 1 94 ? 0.918 3.870 -5.419 1.00 92.88 94 ARG A CA 1
ATOM 746 C C . ARG A 1 94 ? -0.234 3.717 -6.420 1.00 92.88 94 ARG A C 1
ATOM 748 O O . ARG A 1 94 ? -0.748 4.718 -6.907 1.00 92.88 94 ARG A O 1
ATOM 755 N N . GLY A 1 95 ? -0.640 2.491 -6.752 1.00 92.38 95 GLY A N 1
ATOM 756 C CA . GLY A 1 95 ? -1.734 2.242 -7.700 1.00 92.38 95 GLY A CA 1
ATOM 757 C C . GLY A 1 95 ? -1.395 2.537 -9.169 1.00 92.38 95 GLY A C 1
ATOM 758 O O . GLY A 1 95 ? -2.291 2.728 -9.990 1.00 92.38 95 GLY A O 1
ATOM 759 N N . TYR A 1 96 ? -0.114 2.570 -9.535 1.00 94.75 96 TYR A N 1
ATOM 760 C CA . TYR A 1 96 ? 0.314 2.752 -10.918 1.00 94.75 96 TYR A CA 1
ATOM 761 C C . TYR A 1 96 ? 0.128 1.489 -11.769 1.00 94.75 96 TYR A C 1
ATOM 763 O O . TYR A 1 96 ? 0.197 0.345 -11.305 1.00 94.75 96 TYR A O 1
ATOM 771 N N . LYS A 1 97 ? -0.076 1.713 -13.073 1.00 94.38 97 LYS A N 1
ATOM 772 C CA . LYS A 1 97 ? -0.142 0.651 -14.085 1.00 94.38 97 LYS A CA 1
ATOM 773 C C . LYS A 1 97 ? 1.237 0.038 -14.304 1.00 94.38 97 LYS A C 1
ATOM 775 O O . LYS A 1 97 ? 2.246 0.734 -14.240 1.00 94.38 97 LYS A O 1
ATOM 780 N N . ASP A 1 98 ? 1.278 -1.237 -14.689 1.00 93.69 98 ASP A N 1
ATOM 781 C CA . ASP A 1 98 ? 2.543 -1.923 -14.993 1.00 93.69 98 ASP A CA 1
ATOM 782 C C . ASP A 1 98 ? 3.340 -1.192 -16.079 1.00 93.69 98 ASP A C 1
ATOM 784 O O . ASP A 1 98 ? 4.559 -1.108 -16.006 1.00 93.69 98 ASP A O 1
ATOM 788 N N . SER A 1 99 ? 2.658 -0.588 -17.056 1.00 92.94 99 SER A N 1
ATOM 789 C CA . SER A 1 99 ? 3.298 0.204 -18.109 1.00 92.94 99 SER A CA 1
ATOM 790 C C . SER A 1 99 ? 4.206 1.311 -17.563 1.00 92.94 99 SER A C 1
ATOM 792 O O . SER A 1 99 ? 5.209 1.617 -18.196 1.00 92.94 99 SER A O 1
ATOM 794 N N . TRP A 1 100 ? 3.920 1.870 -16.383 1.00 95.31 100 TRP A N 1
ATOM 795 C CA . TRP A 1 100 ? 4.789 2.856 -15.736 1.00 95.31 100 TRP A CA 1
ATOM 796 C C . TRP A 1 100 ? 6.187 2.282 -15.446 1.00 95.31 100 TRP A C 1
ATOM 798 O O . TRP A 1 100 ? 7.195 2.901 -15.778 1.00 95.31 100 TRP A O 1
ATOM 808 N N . ILE A 1 101 ? 6.254 1.040 -14.951 1.00 94.56 101 ILE A N 1
ATOM 809 C CA . ILE A 1 101 ? 7.509 0.322 -14.659 1.00 94.56 101 ILE A CA 1
ATOM 810 C C . ILE A 1 101 ? 8.360 0.187 -15.929 1.00 94.56 101 ILE A C 1
ATOM 812 O O . ILE A 1 101 ? 9.581 0.357 -15.898 1.00 94.56 101 ILE A O 1
ATOM 816 N N . LYS A 1 102 ? 7.706 -0.087 -17.066 1.00 94.31 102 LYS A N 1
ATOM 817 C CA . LYS A 1 102 ? 8.362 -0.232 -18.371 1.00 94.31 102 LYS A CA 1
ATOM 818 C C . LYS A 1 102 ? 9.101 1.037 -18.786 1.00 94.31 102 LYS A C 1
ATOM 820 O O . LYS A 1 102 ? 10.195 0.943 -19.333 1.00 94.31 102 LYS A O 1
ATOM 825 N N . PHE A 1 103 ? 8.510 2.205 -18.546 1.00 92.12 103 PHE A N 1
ATOM 826 C CA . PHE A 1 103 ? 9.100 3.485 -18.941 1.00 92.12 103 PHE A CA 1
ATOM 827 C C . PHE A 1 103 ? 10.131 4.009 -17.942 1.00 92.12 103 PHE A C 1
ATOM 829 O O . PHE A 1 103 ? 11.000 4.781 -18.346 1.00 92.12 103 PHE A O 1
ATOM 836 N N . GLN A 1 104 ? 10.075 3.554 -16.688 1.00 91.19 104 GLN A N 1
ATOM 837 C CA . GLN A 1 104 ? 10.998 3.988 -15.644 1.00 91.19 104 GLN A CA 1
ATOM 838 C C . GLN A 1 104 ? 12.335 3.233 -15.670 1.00 91.19 104 GLN A C 1
ATOM 840 O O . GLN A 1 104 ? 13.393 3.830 -15.484 1.00 91.19 104 GLN A O 1
ATOM 845 N N . HIS A 1 105 ? 12.311 1.924 -15.927 1.00 87.31 105 HIS A N 1
ATOM 846 C CA . HIS A 1 105 ? 13.518 1.101 -15.905 1.00 87.31 105 HIS A CA 1
ATOM 847 C C . HIS A 1 105 ? 14.159 1.009 -17.299 1.00 87.31 105 HIS A C 1
ATOM 849 O O . HIS A 1 105 ? 13.567 0.449 -18.227 1.00 87.31 105 HIS A O 1
ATOM 855 N N . TYR A 1 106 ? 15.410 1.466 -17.442 1.00 85.44 106 TYR A N 1
ATOM 856 C CA . TYR A 1 106 ? 16.121 1.536 -18.732 1.00 85.44 106 TYR A CA 1
ATOM 857 C C . TYR A 1 106 ? 16.063 0.223 -19.533 1.00 85.44 106 TYR A C 1
ATOM 859 O O . TYR A 1 106 ? 15.682 0.216 -20.705 1.00 85.44 106 TYR A O 1
ATOM 867 N N . SER A 1 107 ? 16.359 -0.908 -18.884 1.00 85.69 107 SER A N 1
ATOM 868 C CA . SER A 1 107 ? 16.357 -2.226 -19.537 1.00 85.69 107 SER A CA 1
ATOM 869 C C . SER A 1 107 ? 14.973 -2.710 -19.983 1.00 85.69 107 SER A C 1
ATOM 871 O O . SER A 1 107 ? 14.894 -3.559 -20.863 1.00 85.69 107 SER A O 1
ATOM 873 N N . LEU A 1 108 ? 13.880 -2.208 -19.395 1.00 89.12 108 LEU A N 1
ATOM 874 C CA . LEU A 1 108 ? 12.510 -2.622 -19.736 1.00 89.12 108 LEU A CA 1
ATOM 875 C C . LEU A 1 108 ? 11.895 -1.758 -20.835 1.00 89.12 108 LEU A C 1
ATOM 877 O O . LEU A 1 108 ? 11.045 -2.239 -21.595 1.00 89.12 108 LEU A O 1
ATOM 881 N N . LYS A 1 109 ? 12.363 -0.511 -20.949 1.00 89.69 109 LYS A N 1
ATOM 882 C CA . LYS A 1 109 ? 11.916 0.449 -21.959 1.00 89.69 109 LYS A CA 1
ATOM 883 C C . LYS A 1 109 ? 12.145 -0.066 -23.380 1.00 89.69 109 LYS A C 1
ATOM 885 O O . LYS A 1 109 ? 11.306 0.160 -24.242 1.00 89.69 109 LYS A O 1
ATOM 890 N N . LYS A 1 110 ? 13.248 -0.791 -23.599 1.00 90.19 110 LYS A N 1
ATOM 891 C CA . LYS A 1 110 ? 13.637 -1.344 -24.909 1.00 90.19 110 LYS A CA 1
ATOM 892 C C . LYS A 1 110 ? 12.946 -2.660 -25.280 1.00 90.19 110 LYS A C 1
ATOM 894 O O . LYS A 1 110 ? 12.956 -3.025 -26.446 1.00 90.19 110 LYS A O 1
ATOM 899 N N . LEU A 1 111 ? 12.392 -3.386 -24.308 1.00 91.94 111 LEU A N 1
ATOM 900 C CA . LEU A 1 111 ? 11.763 -4.685 -24.566 1.00 91.94 111 LEU A CA 1
ATOM 901 C C . LEU A 1 111 ? 10.440 -4.520 -25.313 1.00 91.94 111 LEU A C 1
ATOM 903 O O . LEU A 1 111 ? 9.798 -3.470 -25.229 1.00 91.94 111 LEU A O 1
ATOM 907 N N . SER A 1 112 ? 9.959 -5.579 -25.949 1.00 94.25 112 SER A N 1
ATOM 908 C CA . SER A 1 112 ? 8.563 -5.645 -26.386 1.00 94.25 112 SER A CA 1
ATOM 909 C C . SER A 1 112 ? 7.613 -5.734 -25.174 1.00 94.25 112 SER A C 1
ATOM 911 O O . SER A 1 112 ? 8.028 -5.982 -24.035 1.00 94.25 112 SER A O 1
ATOM 913 N N . PHE A 1 113 ? 6.317 -5.476 -25.369 1.00 93.00 113 PHE A N 1
ATOM 914 C CA . PHE A 1 113 ? 5.325 -5.663 -24.300 1.00 93.00 113 PHE A CA 1
ATOM 915 C C . PHE A 1 113 ? 5.205 -7.125 -23.829 1.00 93.00 113 PHE A C 1
ATOM 917 O O . PHE A 1 113 ? 5.189 -7.332 -22.615 1.00 93.00 113 PHE A O 1
ATOM 924 N N . PRO A 1 114 ? 5.181 -8.138 -24.718 1.00 95.81 114 PRO A N 1
ATOM 925 C CA . PRO A 1 114 ? 5.150 -9.540 -24.302 1.00 95.81 114 PRO A CA 1
ATOM 926 C C . PRO A 1 114 ? 6.332 -9.926 -23.405 1.00 95.81 114 PRO A C 1
ATOM 928 O O . PRO A 1 114 ? 6.134 -10.462 -22.315 1.00 95.81 114 PRO A O 1
ATOM 931 N N . GLU A 1 115 ? 7.559 -9.579 -23.801 1.00 94.69 115 GLU A N 1
ATOM 932 C CA . GLU A 1 115 ? 8.768 -9.856 -23.009 1.00 94.69 115 GLU A CA 1
ATOM 933 C C . GLU A 1 115 ? 8.754 -9.134 -21.659 1.00 94.69 115 GLU A C 1
ATOM 935 O O . GLU A 1 115 ? 9.157 -9.685 -20.633 1.00 94.69 115 GLU A O 1
ATOM 940 N N . PHE A 1 116 ? 8.263 -7.895 -21.646 1.00 95.19 116 PHE A N 1
ATOM 941 C CA . PHE A 1 116 ? 8.092 -7.125 -20.422 1.00 95.19 116 PHE A CA 1
ATOM 942 C C . PHE A 1 116 ? 7.148 -7.829 -19.436 1.00 95.19 116 PHE A C 1
ATOM 944 O O . PHE A 1 116 ? 7.498 -7.997 -18.264 1.00 95.19 116 PHE A O 1
ATOM 951 N N . TYR A 1 117 ? 5.987 -8.297 -19.900 1.00 94.38 117 TYR A N 1
ATOM 952 C CA . TYR A 1 117 ? 5.055 -9.029 -19.044 1.00 94.38 117 TYR A CA 1
ATOM 953 C C . TYR A 1 117 ? 5.613 -10.376 -18.587 1.00 94.38 117 TYR A C 1
ATOM 955 O O . TYR A 1 117 ? 5.386 -10.752 -17.436 1.00 94.38 117 TYR A O 1
ATOM 963 N N . MET A 1 118 ? 6.394 -11.062 -19.424 1.00 94.88 118 MET A N 1
ATOM 964 C CA . MET A 1 118 ? 7.102 -12.283 -19.029 1.00 94.88 118 MET A CA 1
ATOM 965 C C . MET A 1 118 ? 8.062 -12.034 -17.861 1.00 94.88 118 MET A C 1
ATOM 967 O O . MET A 1 118 ? 8.066 -12.809 -16.905 1.00 94.88 118 MET A O 1
ATOM 971 N N . LYS A 1 119 ? 8.810 -10.922 -17.879 1.00 93.88 119 LYS A N 1
ATOM 972 C CA . LYS A 1 119 ? 9.697 -10.540 -16.765 1.00 93.88 119 LYS A CA 1
ATOM 973 C C . LYS A 1 119 ? 8.944 -10.140 -15.495 1.00 93.88 119 LYS A C 1
ATOM 975 O O . LYS A 1 119 ? 9.436 -10.383 -14.398 1.00 93.88 119 LYS A O 1
ATOM 980 N N . LEU A 1 120 ? 7.759 -9.544 -15.624 1.00 94.38 120 LEU A N 1
ATOM 981 C CA . LEU A 1 120 ? 6.933 -9.133 -14.482 1.00 94.38 120 LEU A CA 1
ATOM 982 C C . LEU A 1 120 ? 6.127 -10.269 -13.849 1.00 94.38 120 LEU A C 1
ATOM 984 O O . LEU A 1 120 ? 5.809 -10.204 -12.662 1.00 94.38 120 LEU A O 1
ATOM 988 N N . LYS A 1 121 ? 5.783 -11.299 -14.624 1.00 94.69 121 LYS A N 1
ATOM 989 C CA . LYS A 1 121 ? 4.988 -12.452 -14.184 1.00 94.69 121 LYS A CA 1
ATOM 990 C C . LYS A 1 121 ? 5.458 -13.078 -12.856 1.00 94.69 121 LYS A C 1
ATOM 992 O O . LYS A 1 121 ? 4.604 -13.251 -11.987 1.00 94.69 121 LYS A O 1
ATOM 997 N N . PRO A 1 122 ? 6.755 -13.379 -12.631 1.00 95.88 122 PRO A N 1
ATOM 998 C CA . PRO A 1 122 ? 7.197 -13.953 -11.358 1.00 95.88 122 PRO A CA 1
ATOM 999 C C . PRO A 1 122 ? 6.911 -13.039 -10.159 1.00 95.88 122 PRO A C 1
ATOM 1001 O O . PRO A 1 122 ? 6.491 -13.525 -9.113 1.00 95.88 122 PRO A O 1
ATOM 1004 N N . LEU A 1 123 ? 7.059 -11.719 -10.313 1.00 94.62 123 LEU A N 1
ATOM 1005 C CA . LEU A 1 123 ? 6.763 -10.765 -9.240 1.00 94.62 123 LEU A CA 1
ATOM 1006 C C . LEU A 1 123 ? 5.266 -10.636 -8.975 1.00 94.62 123 LEU A C 1
ATOM 1008 O O . LEU A 1 123 ? 4.849 -10.587 -7.820 1.00 94.62 123 LEU A O 1
ATOM 1012 N N . LYS A 1 124 ? 4.449 -10.641 -10.033 1.00 93.88 124 LYS A N 1
ATOM 1013 C CA . LYS A 1 124 ? 2.990 -10.674 -9.888 1.00 93.88 124 LYS A CA 1
ATOM 1014 C C . LYS A 1 124 ? 2.539 -11.877 -9.076 1.00 93.88 124 LYS A C 1
ATOM 1016 O O . LYS A 1 124 ? 1.728 -11.714 -8.178 1.00 93.88 124 LYS A O 1
ATOM 1021 N N . ASN A 1 125 ? 3.112 -13.046 -9.347 1.00 94.31 125 ASN A N 1
ATOM 1022 C CA . ASN A 1 125 ? 2.796 -14.264 -8.609 1.00 94.31 125 ASN A CA 1
ATOM 1023 C C . ASN A 1 125 ? 3.292 -14.191 -7.157 1.00 94.31 125 ASN A C 1
ATOM 1025 O O . ASN A 1 125 ? 2.534 -14.496 -6.242 1.00 94.31 125 ASN A O 1
ATOM 1029 N N . LYS A 1 126 ? 4.534 -13.735 -6.936 1.00 93.38 126 LYS A N 1
ATOM 1030 C CA . LYS A 1 126 ? 5.133 -13.598 -5.595 1.00 93.38 126 LYS A CA 1
ATOM 1031 C C . LYS A 1 126 ? 4.313 -12.689 -4.675 1.00 93.38 126 LYS A C 1
ATOM 1033 O O . LYS A 1 126 ? 4.190 -12.971 -3.489 1.00 93.38 126 LYS A O 1
ATOM 1038 N N . TYR A 1 127 ? 3.752 -11.614 -5.224 1.00 91.94 127 TYR A N 1
ATOM 1039 C CA . TYR A 1 127 ? 3.024 -10.592 -4.470 1.00 91.94 127 TYR A CA 1
ATOM 1040 C C . TYR A 1 127 ? 1.511 -10.588 -4.724 1.00 91.94 127 TYR A C 1
ATOM 1042 O O . TYR A 1 127 ? 0.843 -9.612 -4.373 1.00 91.94 127 TYR A O 1
ATOM 1050 N N . ALA A 1 128 ? 0.966 -11.654 -5.318 1.00 89.88 128 ALA A N 1
ATOM 1051 C CA . ALA A 1 128 ? -0.450 -11.749 -5.675 1.00 89.88 128 ALA A CA 1
ATOM 1052 C C . ALA A 1 128 ? -1.354 -11.550 -4.456 1.00 89.88 128 ALA A C 1
ATOM 1054 O O . ALA A 1 128 ? -2.314 -10.799 -4.524 1.00 89.88 128 ALA A O 1
ATOM 1055 N N . GLU A 1 129 ? -0.992 -12.158 -3.327 1.00 86.06 129 GLU A N 1
ATOM 1056 C CA . GLU A 1 129 ? -1.728 -12.075 -2.061 1.00 86.06 129 GLU A CA 1
ATOM 1057 C C . GLU A 1 129 ? -1.661 -10.688 -1.402 1.00 86.06 129 GLU A C 1
ATOM 1059 O O . GLU A 1 129 ? -2.564 -10.305 -0.664 1.00 86.06 129 GLU A O 1
ATOM 1064 N N . ILE A 1 130 ? -0.613 -9.911 -1.688 1.00 87.00 130 ILE A N 1
ATOM 1065 C CA . ILE A 1 130 ? -0.354 -8.609 -1.055 1.00 87.00 130 ILE A CA 1
ATOM 1066 C C . ILE A 1 130 ? -1.076 -7.474 -1.794 1.00 87.00 130 ILE A C 1
ATOM 1068 O O . ILE A 1 130 ? -1.572 -6.533 -1.164 1.00 87.00 130 ILE A O 1
ATOM 1072 N N . PHE A 1 131 ? -1.137 -7.543 -3.125 1.00 83.00 131 PHE A N 1
ATOM 1073 C CA . PHE A 1 131 ? -1.755 -6.525 -3.984 1.00 83.00 131 PHE A CA 1
ATOM 1074 C C . PHE A 1 131 ? -3.017 -7.034 -4.694 1.00 83.00 131 PHE A C 1
ATOM 1076 O O . PHE A 1 131 ? -3.245 -6.660 -5.845 1.00 83.00 131 PHE A O 1
ATOM 1083 N N . LYS A 1 132 ? -3.797 -7.884 -4.008 1.00 71.88 132 LYS A N 1
ATOM 1084 C CA . LYS A 1 132 ? -5.158 -8.252 -4.422 1.00 71.88 132 LYS A CA 1
ATOM 1085 C C . LYS A 1 132 ? -6.031 -7.022 -4.638 1.00 71.88 132 LYS A C 1
ATOM 1087 O O . LYS A 1 132 ? -5.880 -6.056 -3.851 1.00 71.88 132 LYS A O 1
#

pLDDT: mean 82.77, std 13.65, range [38.25, 95.88]

Secondary structure (DSSP, 8-state):
-----PPPS----EEE-TTT--EEETT--S-TTT-----------------------------HHHHHHHHHHHHS-GGG--SHHHHHHHHHHTT--HHHHHHHSHHHHTS-HHHHHHHHHHHHHHTTTT--

Radius of gyration: 32.62 Å; chains: 1; bounding box: 54×48×80 Å

Organism: NCBI:txid89059